Protein AF-A0A432G337-F1 (afdb_monomer_lite)

pLDDT: mean 94.0, std 5.45, range [65.94, 98.38]

Secondary structure (DSSP, 8-state):
-HHHHHHHHHTT--EEEESSB-TT-HHHHHHHHHTT-EEEESSSSB---TT-

Organism: NCBI:txid2024889

Radius of gyration: 11.16 Å; chains: 1; bounding box: 29×19×26 Å

Foldseek 3Di:
DLVVLVVCLVVPAQEDEAAEDEPPCPNSVVSCVVSNRHYHHNDDHYDDDPPD

Structure (mmCIF, N/CA/C/O backbone):
data_AF-A0A432G337-F1
#
_entry.id   AF-A0A432G337-F1
#
loop_
_atom_site.group_PDB
_atom_site.id
_atom_site.type_symbol
_atom_site.label_atom_id
_atom_site.label_alt_id
_atom_site.label_comp_id
_atom_site.label_asym_id
_atom_site.label_entity_id
_atom_site.label_seq_id
_atom_site.pdbx_PDB_ins_code
_atom_site.Cartn_x
_atom_site.Cartn_y
_atom_site.Cartn_z
_atom_site.occupancy
_atom_site.B_iso_or_equiv
_atom_site.auth_seq_id
_atom_site.auth_comp_id
_atom_site.auth_asym_id
_atom_site.auth_atom_id
_atom_site.pdbx_PDB_model_num
ATOM 1 N N . CYS A 1 1 ? 6.750 -5.685 -2.549 1.00 90.75 1 CYS A N 1
ATOM 2 C CA . CYS A 1 1 ? 7.521 -6.784 -1.926 1.00 90.75 1 CYS A CA 1
ATOM 3 C C . CYS A 1 1 ? 6.647 -7.477 -0.884 1.00 90.75 1 CYS A C 1
ATOM 5 O O . CYS A 1 1 ? 6.054 -6.800 -0.045 1.00 90.75 1 CYS A O 1
ATOM 7 N N . ARG A 1 2 ? 6.575 -8.814 -0.929 1.00 93.19 2 ARG A N 1
ATOM 8 C CA . ARG A 1 2 ? 5.756 -9.642 -0.029 1.00 93.19 2 ARG A CA 1
ATOM 9 C C . ARG A 1 2 ? 6.101 -9.456 1.454 1.00 93.19 2 ARG A C 1
ATOM 11 O O . ARG A 1 2 ? 5.202 -9.290 2.269 1.00 93.19 2 ARG A O 1
ATOM 18 N N . VAL A 1 3 ? 7.390 -9.419 1.804 1.00 95.88 3 VAL A N 1
ATOM 19 C CA . VAL A 1 3 ? 7.843 -9.266 3.203 1.00 95.88 3 VAL A CA 1
ATOM 20 C C . VAL A 1 3 ? 7.377 -7.935 3.794 1.00 95.88 3 VAL A C 1
ATOM 22 O O . VAL A 1 3 ? 6.803 -7.909 4.879 1.00 95.88 3 VAL A O 1
ATOM 25 N N . CYS A 1 4 ? 7.548 -6.833 3.058 1.00 95.56 4 CYS A N 1
ATOM 26 C CA . CYS A 1 4 ? 7.072 -5.521 3.496 1.00 95.56 4 CYS A CA 1
ATOM 27 C C . CYS A 1 4 ? 5.554 -5.517 3.712 1.00 95.56 4 CYS A C 1
ATOM 29 O O . CYS A 1 4 ? 5.088 -4.972 4.706 1.00 95.56 4 CYS A O 1
ATOM 31 N N . ALA A 1 5 ? 4.791 -6.157 2.817 1.00 97.06 5 ALA A N 1
ATOM 32 C CA . ALA A 1 5 ? 3.340 -6.258 2.950 1.00 97.06 5 ALA A CA 1
ATOM 33 C C . ALA A 1 5 ? 2.935 -6.989 4.240 1.00 97.06 5 ALA A C 1
ATOM 35 O O . ALA A 1 5 ? 2.086 -6.494 4.976 1.00 97.06 5 ALA A O 1
ATOM 36 N N . MET A 1 6 ? 3.592 -8.113 4.555 1.00 97.44 6 MET A N 1
ATOM 37 C CA . MET A 1 6 ? 3.361 -8.853 5.803 1.00 97.44 6 MET A CA 1
ATOM 38 C C . MET A 1 6 ? 3.624 -7.986 7.036 1.00 97.44 6 MET A C 1
ATOM 40 O O . MET A 1 6 ? 2.794 -7.948 7.940 1.00 97.44 6 MET A O 1
ATOM 44 N N . LEU A 1 7 ? 4.756 -7.275 7.061 1.00 97.94 7 LEU A N 1
ATOM 45 C CA . LEU A 1 7 ? 5.125 -6.422 8.191 1.00 97.94 7 LEU A CA 1
ATOM 46 C C . LEU A 1 7 ? 4.118 -5.284 8.384 1.00 97.94 7 LEU A C 1
ATOM 48 O O . LEU A 1 7 ? 3.632 -5.098 9.495 1.00 97.94 7 LEU A O 1
ATOM 52 N N . ILE A 1 8 ? 3.747 -4.590 7.305 1.00 98.12 8 ILE A N 1
ATOM 53 C CA . ILE A 1 8 ? 2.763 -3.496 7.318 1.00 98.12 8 ILE A CA 1
ATOM 54 C C . ILE A 1 8 ? 1.422 -3.968 7.890 1.00 98.12 8 ILE A C 1
ATOM 56 O O . ILE A 1 8 ? 0.874 -3.323 8.783 1.00 98.12 8 ILE A O 1
ATOM 60 N N . ILE A 1 9 ? 0.923 -5.113 7.416 1.00 98.12 9 ILE A N 1
ATOM 61 C CA . ILE A 1 9 ? -0.321 -5.710 7.917 1.00 98.12 9 ILE A CA 1
ATOM 62 C C . ILE A 1 9 ? -0.181 -6.061 9.404 1.00 98.12 9 ILE A C 1
ATOM 64 O O . ILE A 1 9 ? -1.064 -5.747 10.198 1.00 98.12 9 ILE A O 1
ATOM 68 N N . SER A 1 10 ? 0.937 -6.680 9.798 1.00 98.19 10 SER A N 1
ATOM 69 C CA . SER A 1 10 ? 1.131 -7.185 11.163 1.00 98.19 10 SER A CA 1
ATOM 70 C C . SER A 1 10 ? 1.147 -6.095 12.237 1.00 98.19 10 SER A C 1
ATOM 72 O O . SER A 1 10 ? 0.744 -6.352 13.367 1.00 98.19 10 SER A O 1
ATOM 74 N N . VAL A 1 11 ? 1.574 -4.879 11.886 1.00 98.06 11 VAL A N 1
ATOM 75 C CA . VAL A 1 11 ? 1.623 -3.737 12.814 1.00 98.06 11 VAL A CA 1
ATOM 76 C C . VAL A 1 11 ? 0.340 -2.897 12.802 1.00 98.06 11 VAL A C 1
ATOM 78 O O . VAL A 1 11 ? 0.270 -1.883 13.490 1.00 98.06 11 VAL A O 1
ATOM 81 N N . GLY A 1 12 ? -0.678 -3.299 12.032 1.00 97.44 12 GLY A N 1
ATOM 82 C CA . GLY A 1 12 ? -1.985 -2.639 12.011 1.00 97.44 12 GLY A CA 1
ATOM 83 C C . GLY A 1 12 ? -2.055 -1.364 11.167 1.00 97.44 12 GLY A C 1
ATOM 84 O O . GLY A 1 12 ? -2.947 -0.544 11.382 1.00 97.44 12 GLY A O 1
ATOM 85 N N . ILE A 1 13 ? -1.145 -1.171 10.203 1.00 98.38 13 ILE A N 1
ATOM 86 C CA . ILE A 1 13 ? -1.260 -0.062 9.245 1.00 98.38 13 ILE A CA 1
ATOM 87 C C . ILE A 1 13 ? -2.477 -0.295 8.347 1.00 98.38 13 ILE A C 1
ATOM 89 O O . ILE A 1 13 ? -2.633 -1.360 7.758 1.00 98.38 13 ILE A O 1
ATOM 93 N N . THR A 1 14 ? -3.308 0.733 8.194 1.00 97.94 14 THR A N 1
ATOM 94 C CA . THR A 1 14 ? -4.545 0.680 7.399 1.00 97.94 14 THR A CA 1
ATOM 95 C C . THR A 1 14 ? -4.423 1.339 6.027 1.00 97.94 14 THR A C 1
ATOM 97 O O . THR A 1 14 ? -5.256 1.092 5.158 1.00 97.94 14 THR A O 1
ATOM 100 N N . LYS A 1 15 ? -3.389 2.161 5.806 1.00 98.00 15 LYS A N 1
ATOM 101 C CA . LYS A 1 15 ? -3.177 2.897 4.556 1.00 98.00 15 LYS A CA 1
ATOM 102 C C . LYS A 1 15 ? -1.697 3.021 4.217 1.00 98.00 15 LYS A C 1
ATOM 104 O O . LYS A 1 15 ? -0.891 3.422 5.053 1.00 98.00 15 LYS A O 1
ATOM 109 N N . VAL A 1 16 ?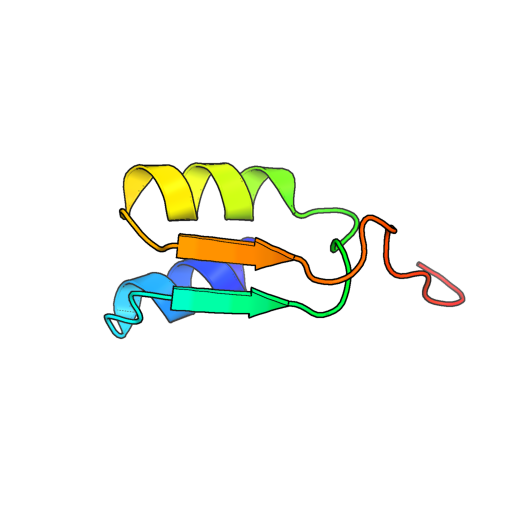 -1.358 2.724 2.968 1.00 97.50 16 VAL A N 1
ATOM 110 C CA . VAL A 1 16 ? -0.017 2.831 2.392 1.00 97.50 16 VAL A CA 1
ATOM 111 C C . VAL A 1 16 ? -0.093 3.694 1.142 1.00 97.50 16 VAL A C 1
ATOM 113 O O . VAL A 1 16 ? -0.893 3.439 0.244 1.00 97.50 16 VAL A O 1
ATOM 116 N N . ILE A 1 17 ? 0.765 4.708 1.067 1.00 96.81 17 ILE A N 1
ATOM 117 C CA . ILE A 1 17 ? 0.895 5.565 -0.112 1.00 96.81 17 ILE A CA 1
ATOM 118 C C . ILE A 1 17 ? 2.292 5.349 -0.686 1.00 96.81 17 ILE A C 1
ATOM 120 O O . ILE A 1 17 ? 3.290 5.566 -0.001 1.00 96.81 17 ILE A O 1
ATOM 124 N N . ALA A 1 18 ? 2.357 4.904 -1.937 1.00 94.94 18 ALA A N 1
ATOM 125 C CA . ALA A 1 18 ? 3.593 4.703 -2.677 1.00 94.94 18 ALA A CA 1
ATOM 126 C C . ALA A 1 18 ? 3.689 5.717 -3.819 1.00 94.94 18 ALA A C 1
ATOM 128 O O . ALA A 1 18 ? 2.699 6.005 -4.491 1.00 94.94 18 ALA A O 1
ATOM 129 N N . LYS A 1 19 ? 4.892 6.241 -4.067 1.00 95.25 19 LYS A N 1
ATOM 130 C CA . LYS A 1 19 ? 5.116 7.165 -5.183 1.00 95.25 19 LYS A CA 1
ATOM 131 C C . LYS A 1 19 ? 4.906 6.467 -6.532 1.00 95.25 19 LYS A C 1
ATOM 133 O O . LYS A 1 19 ? 4.099 6.938 -7.316 1.00 95.25 19 LYS A O 1
ATOM 138 N N . LYS A 1 20 ? 5.560 5.320 -6.747 1.00 94.69 20 LYS A N 1
ATOM 139 C CA . LYS A 1 20 ? 5.504 4.519 -7.983 1.00 94.69 20 LYS A CA 1
ATOM 140 C C . LYS A 1 20 ? 5.147 3.058 -7.717 1.00 94.69 20 LYS A C 1
ATOM 142 O O . LYS A 1 20 ? 5.175 2.591 -6.574 1.00 94.69 20 LYS A O 1
ATOM 147 N N . ARG A 1 21 ? 4.839 2.305 -8.776 1.00 91.38 21 ARG A N 1
ATOM 148 C CA . ARG A 1 21 ? 4.594 0.857 -8.715 1.00 91.38 21 ARG A CA 1
ATOM 149 C C . ARG A 1 21 ? 5.912 0.102 -8.553 1.00 91.38 21 ARG A C 1
ATOM 151 O O . ARG A 1 21 ? 6.845 0.285 -9.322 1.00 91.38 21 ARG A O 1
ATOM 158 N N . TYR A 1 22 ? 5.968 -0.814 -7.595 1.00 91.69 22 TYR A N 1
ATOM 159 C CA . TYR A 1 22 ? 7.074 -1.766 -7.493 1.00 91.69 22 TYR A CA 1
ATOM 160 C C . TYR A 1 22 ? 6.895 -2.907 -8.513 1.00 91.69 22 TYR A C 1
ATOM 162 O O . TYR A 1 22 ? 5.785 -3.423 -8.654 1.00 91.69 22 TYR A O 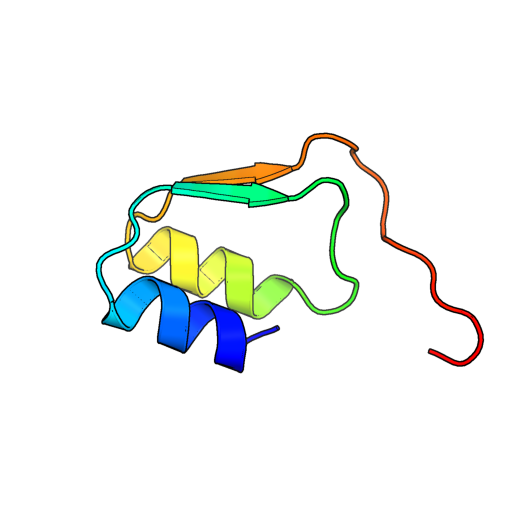1
ATOM 170 N N . HIS A 1 23 ? 7.966 -3.315 -9.204 1.00 88.00 23 HIS A N 1
ATOM 171 C CA . HIS A 1 23 ? 7.917 -4.298 -10.302 1.00 88.00 23 HIS A CA 1
ATOM 172 C C . HIS A 1 23 ? 7.311 -5.654 -9.885 1.00 88.00 23 HIS A C 1
ATOM 174 O O . HIS A 1 23 ? 6.566 -6.257 -10.647 1.00 88.00 23 HIS A O 1
ATOM 180 N N . ALA A 1 24 ? 7.555 -6.104 -8.649 1.00 87.44 24 ALA A N 1
ATOM 181 C CA . ALA A 1 24 ? 7.023 -7.354 -8.092 1.00 87.44 24 ALA A CA 1
ATOM 182 C C . ALA A 1 24 ? 5.963 -7.087 -7.003 1.00 87.44 24 ALA A C 1
ATOM 184 O O . ALA A 1 24 ? 6.057 -7.562 -5.866 1.00 87.44 24 ALA A O 1
ATOM 185 N N . ALA A 1 25 ? 4.986 -6.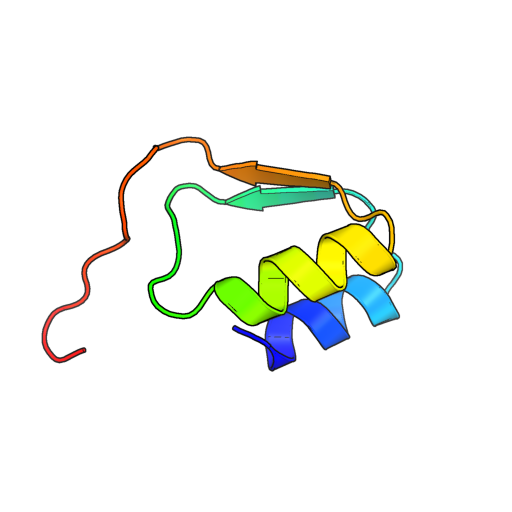225 -7.304 1.00 89.31 25 ALA A N 1
ATOM 186 C CA . ALA A 1 25 ? 3.952 -5.805 -6.353 1.00 89.31 25 ALA A CA 1
ATOM 187 C C . ALA A 1 25 ? 2.673 -6.659 -6.350 1.00 89.31 25 ALA A C 1
ATOM 189 O O . ALA A 1 25 ? 1.798 -6.351 -5.544 1.00 89.31 25 ALA A O 1
ATOM 190 N N . GLN A 1 26 ? 2.535 -7.681 -7.204 1.00 92.94 26 GLN A N 1
ATOM 191 C CA . GLN A 1 26 ? 1.283 -8.446 -7.325 1.00 92.94 26 GLN A CA 1
ATOM 192 C C . GLN A 1 26 ? 0.842 -9.037 -5.976 1.00 92.94 26 GLN A C 1
ATOM 194 O O . GLN A 1 26 ? -0.197 -8.637 -5.457 1.00 92.94 26 GLN A O 1
ATOM 199 N N . ASP A 1 27 ? 1.704 -9.826 -5.327 1.00 94.31 27 ASP A N 1
ATOM 200 C CA . ASP A 1 27 ? 1.442 -10.370 -3.986 1.00 94.31 27 ASP A CA 1
ATOM 201 C C . ASP A 1 27 ? 1.093 -9.282 -2.962 1.00 94.31 27 ASP A C 1
ATOM 203 O O . ASP A 1 27 ? 0.219 -9.459 -2.120 1.00 94.31 27 ASP A O 1
ATOM 207 N N . THR A 1 28 ? 1.770 -8.130 -3.021 1.00 95.50 28 THR A N 1
ATOM 208 C CA . THR A 1 28 ? 1.506 -7.009 -2.107 1.00 95.50 28 THR A CA 1
ATOM 209 C C . THR A 1 28 ? 0.078 -6.484 -2.265 1.00 95.50 28 THR A C 1
ATOM 211 O O . THR A 1 28 ? -0.566 -6.199 -1.259 1.00 95.50 28 THR A O 1
AT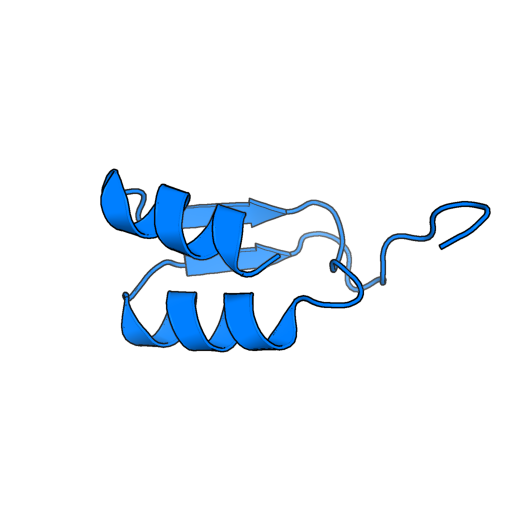OM 214 N N . ARG A 1 29 ? -0.425 -6.367 -3.501 1.00 94.62 29 ARG A N 1
ATOM 215 C CA . ARG A 1 29 ? -1.791 -5.895 -3.779 1.00 94.62 29 ARG A CA 1
ATOM 216 C C . ARG A 1 29 ? -2.828 -6.886 -3.267 1.00 94.62 29 ARG A C 1
ATOM 218 O O . ARG A 1 29 ? -3.755 -6.470 -2.576 1.00 94.62 29 ARG A O 1
ATOM 225 N N . ASP A 1 30 ? -2.620 -8.173 -3.530 1.00 97.19 30 ASP A N 1
ATOM 226 C CA . ASP A 1 30 ? -3.541 -9.232 -3.111 1.00 97.19 30 ASP A CA 1
ATOM 227 C C . ASP A 1 30 ? -3.609 -9.322 -1.577 1.00 97.19 30 ASP A C 1
ATOM 229 O O . ASP A 1 30 ? -4.691 -9.359 -0.988 1.00 97.19 30 ASP A O 1
ATOM 233 N N . MET A 1 31 ? -2.455 -9.253 -0.906 1.00 97.31 31 MET A N 1
ATOM 234 C CA . MET A 1 31 ? -2.373 -9.249 0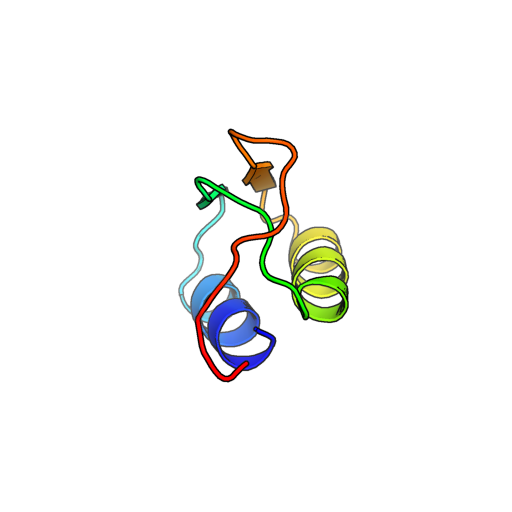.556 1.00 97.31 31 MET A CA 1
ATOM 235 C C . MET A 1 31 ? -3.036 -8.020 1.183 1.00 97.31 31 MET A C 1
ATOM 237 O O . MET A 1 31 ? -3.774 -8.149 2.159 1.00 97.31 31 MET A O 1
ATOM 241 N N . PHE A 1 32 ? -2.789 -6.826 0.640 1.00 97.81 32 PHE A N 1
ATOM 242 C CA . PHE A 1 32 ? -3.416 -5.602 1.137 1.00 97.81 32 PHE A CA 1
ATOM 243 C C . PHE A 1 32 ? -4.929 -5.609 0.931 1.00 97.81 32 PHE A C 1
ATOM 245 O O . PHE A 1 32 ? -5.657 -5.240 1.851 1.00 97.81 32 PHE A O 1
ATOM 252 N N . GLN A 1 33 ? -5.416 -6.110 -0.206 1.00 97.19 33 GLN A N 1
ATOM 253 C CA . GLN A 1 33 ? -6.848 -6.264 -0.451 1.00 97.19 33 GLN A CA 1
ATOM 254 C C . GLN A 1 33 ? -7.499 -7.202 0.576 1.00 97.19 33 GLN A C 1
ATOM 256 O O . GLN A 1 33 ? -8.526 -6.855 1.161 1.00 97.19 33 GLN A O 1
ATOM 261 N N . GLN A 1 34 ? -6.885 -8.359 0.845 1.00 97.56 34 GLN A N 1
ATOM 262 C CA . GLN A 1 34 ? -7.376 -9.317 1.843 1.00 97.56 34 GLN A CA 1
ATOM 263 C C . GLN A 1 34 ? -7.370 -8.733 3.264 1.00 97.56 34 GLN A C 1
ATOM 265 O O . GLN A 1 34 ? -8.320 -8.933 4.021 1.00 97.56 34 GLN A O 1
ATOM 270 N N . ALA A 1 35 ? -6.329 -7.975 3.613 1.00 97.75 35 ALA A N 1
ATOM 271 C CA . ALA A 1 35 ? -6.166 -7.354 4.926 1.00 97.75 35 ALA A CA 1
ATOM 272 C C . ALA A 1 35 ? -6.889 -6.002 5.083 1.00 97.75 35 ALA A C 1
ATOM 274 O O . ALA A 1 35 ? -6.802 -5.392 6.146 1.00 97.75 35 ALA A O 1
ATOM 275 N N . ARG A 1 36 ? -7.611 -5.532 4.053 1.00 97.81 36 ARG A N 1
ATOM 276 C CA . ARG A 1 36 ? -8.288 -4.220 4.023 1.00 97.81 36 ARG A CA 1
ATOM 277 C C . ARG A 1 36 ? -7.340 -3.036 4.265 1.00 97.81 36 ARG A C 1
ATOM 279 O O . ARG A 1 36 ? -7.719 -2.049 4.890 1.00 97.81 36 ARG A O 1
ATOM 286 N N . VAL A 1 37 ? -6.118 -3.136 3.748 1.00 98.38 37 VAL A N 1
ATOM 287 C CA . VAL A 1 37 ? -5.142 -2.042 3.721 1.00 98.38 37 VAL A CA 1
ATOM 288 C C . VAL A 1 37 ? -5.312 -1.275 2.413 1.00 98.38 37 VAL A C 1
ATOM 290 O O . VAL A 1 37 ? -5.209 -1.847 1.328 1.00 98.38 37 VAL A O 1
ATOM 293 N N . GLU A 1 38 ? -5.567 0.027 2.495 1.00 98.12 38 GLU A N 1
ATOM 294 C CA . GLU A 1 38 ? -5.676 0.885 1.315 1.00 98.12 38 GLU A CA 1
ATOM 295 C C . GLU A 1 38 ? -4.281 1.133 0.723 1.00 98.12 38 GLU A C 1
ATOM 297 O O . GLU A 1 38 ? -3.411 1.682 1.398 1.00 98.12 38 GLU A O 1
ATOM 302 N N . LEU A 1 39 ? -4.066 0.763 -0.543 1.00 96.44 39 LEU A N 1
ATOM 303 C CA . LEU A 1 39 ? -2.848 1.096 -1.283 1.00 96.44 39 LEU A CA 1
ATOM 304 C C . LEU A 1 39 ? -3.140 2.165 -2.332 1.00 96.44 39 LEU A C 1
ATOM 306 O O . LEU A 1 39 ? -3.859 1.910 -3.296 1.00 96.44 39 LEU A O 1
ATOM 310 N N . VAL A 1 40 ? -2.514 3.328 -2.179 1.00 96.19 40 VAL A N 1
ATOM 311 C CA . VAL A 1 40 ? -2.544 4.408 -3.169 1.00 96.19 40 VAL A CA 1
ATOM 312 C C . VAL A 1 40 ? -1.192 4.473 -3.863 1.00 96.19 40 VAL A C 1
ATOM 314 O O . VAL A 1 40 ? -0.158 4.548 -3.200 1.00 96.19 40 VAL A O 1
ATOM 317 N N . VAL A 1 41 ? -1.197 4.464 -5.195 1.00 94.81 41 VAL A N 1
ATOM 318 C CA . VAL A 1 41 ? -0.001 4.731 -6.000 1.00 94.81 41 VAL A CA 1
ATOM 319 C C . VAL A 1 41 ? -0.186 6.075 -6.694 1.00 94.81 41 VAL A C 1
ATOM 321 O O . VAL A 1 41 ? -1.180 6.257 -7.390 1.00 94.81 41 VAL A O 1
ATOM 324 N N . VAL A 1 42 ? 0.735 7.011 -6.462 1.00 95.88 42 VAL A N 1
ATOM 325 C CA . VAL A 1 42 ? 0.616 8.396 -6.950 1.00 95.88 42 VAL A CA 1
ATOM 326 C C . VAL A 1 42 ? 0.901 8.492 -8.449 1.00 95.88 42 VAL A C 1
ATOM 328 O O . VAL A 1 42 ? 0.156 9.138 -9.177 1.00 95.88 42 VAL A O 1
ATOM 331 N N . GLU A 1 43 ? 1.957 7.831 -8.913 1.00 94.00 43 GLU A N 1
ATOM 332 C CA . GLU A 1 43 ? 2.381 7.799 -10.311 1.00 94.00 43 GLU A CA 1
ATOM 333 C C . GLU A 1 43 ? 2.096 6.406 -10.887 1.00 94.00 43 GLU A C 1
ATOM 335 O O . GLU A 1 43 ? 2.551 5.386 -10.355 1.00 94.00 43 GLU A O 1
ATOM 340 N N . ASP A 1 44 ? 1.342 6.347 -11.986 1.00 87.50 44 ASP A N 1
ATOM 341 C CA . ASP A 1 44 ? 1.048 5.101 -12.703 1.00 87.50 44 ASP A CA 1
ATOM 342 C C . ASP A 1 44 ? 2.245 4.654 -13.568 1.00 87.50 44 ASP A C 1
ATOM 344 O O . ASP A 1 44 ? 2.161 4.470 -14.778 1.00 87.50 44 ASP A O 1
ATOM 348 N N . GLU A 1 45 ? 3.399 4.504 -12.926 1.00 91.50 45 GLU A N 1
ATOM 349 C CA . GLU A 1 45 ? 4.639 4.076 -13.559 1.00 91.50 45 GLU A CA 1
ATOM 350 C C . GLU A 1 45 ? 5.336 3.040 -12.683 1.00 91.50 45 GLU A C 1
ATOM 352 O O . GLU A 1 45 ? 5.275 3.086 -11.451 1.00 91.50 45 GLU A O 1
ATOM 357 N N . VAL A 1 46 ? 5.987 2.068 -13.323 1.00 89.94 46 VAL A N 1
ATOM 358 C CA . VAL A 1 46 ? 6.850 1.115 -12.621 1.00 89.94 46 VAL A CA 1
ATOM 359 C C . VAL A 1 46 ? 8.166 1.805 -12.295 1.00 89.94 46 VAL A C 1
ATOM 361 O O . VAL A 1 46 ? 8.806 2.371 -13.180 1.00 89.94 46 VAL A O 1
ATOM 364 N N . GLU A 1 47 ? 8.569 1.753 -11.028 1.00 91.94 47 GLU A N 1
ATOM 365 C CA . GLU A 1 47 ? 9.866 2.259 -10.597 1.00 91.94 47 GLU A CA 1
ATOM 366 C C . GLU A 1 47 ? 10.988 1.468 -11.270 1.00 91.94 47 GLU A C 1
ATOM 368 O O . GLU A 1 47 ? 10.993 0.235 -11.245 1.00 91.94 47 GLU A O 1
ATOM 373 N N . GLN A 1 48 ? 11.929 2.196 -11.863 1.00 90.00 48 GLN A N 1
ATOM 374 C CA . GLN A 1 48 ? 13.051 1.639 -12.603 1.00 90.00 48 GLN A CA 1
ATOM 375 C C . GLN A 1 48 ? 14.306 1.750 -11.746 1.00 90.00 48 GLN A C 1
ATOM 377 O O . GLN A 1 48 ? 14.644 2.829 -11.259 1.00 90.00 48 GLN A O 1
ATOM 382 N N . TYR A 1 49 ? 15.023 0.643 -11.598 1.00 86.62 49 TYR A N 1
ATOM 383 C CA . TYR A 1 49 ? 16.304 0.605 -10.909 1.00 86.62 49 TYR A CA 1
ATOM 384 C C . TYR A 1 49 ? 17.349 0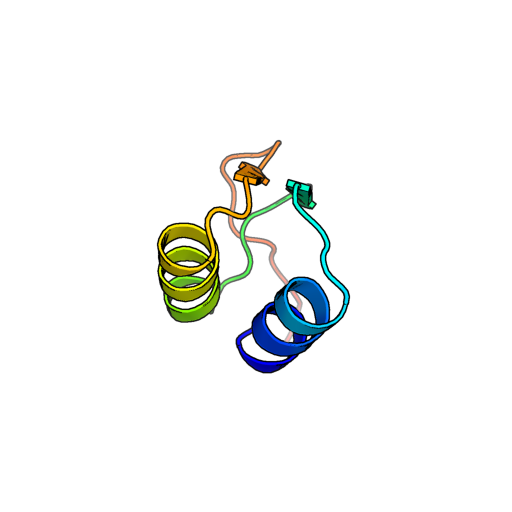.031 -11.862 1.00 86.62 49 TYR A C 1
ATOM 386 O O . TYR A 1 49 ? 17.108 -0.969 -12.531 1.00 86.62 49 TYR A O 1
ATOM 394 N N . SER A 1 50 ? 18.522 0.656 -11.936 1.00 88.75 50 SER A N 1
ATOM 395 C CA . SER A 1 50 ? 19.620 0.133 -12.748 1.00 88.75 50 SER A CA 1
ATOM 396 C C . SER A 1 50 ? 20.114 -1.199 -12.176 1.00 88.75 50 SER A C 1
ATOM 398 O O . SER A 1 50 ? 20.536 -1.238 -11.020 1.00 88.75 50 SER A O 1
ATOM 400 N N . GLY A 1 51 ? 20.105 -2.261 -12.986 1.00 82.81 51 GLY A N 1
ATOM 401 C CA . GLY A 1 51 ? 20.576 -3.592 -12.580 1.00 82.81 51 GLY A CA 1
ATOM 402 C C . GLY A 1 51 ? 19.540 -4.434 -11.829 1.00 82.81 51 GLY A C 1
ATOM 403 O O . GLY A 1 51 ? 19.923 -5.312 -11.059 1.00 82.81 51 GLY A O 1
ATOM 404 N N . GLN A 1 52 ? 18.256 -4.139 -12.031 1.00 65.94 52 GLN A N 1
ATOM 405 C CA . GLN A 1 52 ? 17.120 -4.910 -11.532 1.00 65.94 52 GLN A CA 1
ATOM 406 C C . GLN A 1 52 ? 16.464 -5.720 -12.650 1.00 65.94 52 GLN A C 1
ATOM 408 O O . GLN A 1 52 ? 16.465 -5.230 -13.801 1.00 65.94 52 GLN A O 1
#

Sequence (52 aa):
CRVCAMLIISVGITKVIAKKRYHAAQDTRDMFQQARVELVVVEDEVEQYSGQ